Protein AF-A0A945FRZ6-F1 (afdb_monomer_lite)

Radius of gyration: 14.38 Å; chains: 1; bounding box: 33×20×40 Å

Sequence (100 aa):
GGVHATSGIVPEITRSIYDLTTQKKFNEAFVLQKQLLELFDSVFDAADFPEGIRSAIDLRGFHFGKGRQPLSEKQTATLAIATEKTRMLIEQMLSIREAH

Foldseek 3Di:
DDDDLCCLQCVVLVVVLVVCVVVVVNVVSVVSVVLSVVLVVLCPVQAPPPLSSQLSNVLVVDHPDDDPDDDDPVSVVSNVVSSVVNNVSSVVSVVVVVVD

pLDDT: mean 94.09, std 7.74, range [45.53, 98.38]

Structure (mmCIF, N/CA/C/O backbone):
data_AF-A0A945FRZ6-F1
#
_entry.id   AF-A0A945FRZ6-F1
#
loop_
_atom_site.group_PDB
_atom_site.id
_atom_site.type_symbol
_atom_site.label_atom_id
_atom_site.label_alt_id
_atom_site.label_comp_id
_atom_site.label_asym_id
_atom_site.label_entity_id
_atom_site.label_seq_id
_atom_site.pdbx_PDB_ins_code
_atom_site.Cartn_x
_atom_site.Cartn_y
_atom_site.Cartn_z
_atom_site.occupancy
_atom_site.B_iso_or_equiv
_atom_site.auth_seq_id
_atom_site.auth_comp_id
_atom_site.auth_asym_id
_atom_site.auth_atom_id
_atom_site.pdbx_PDB_model_num
ATOM 1 N N . GLY A 1 1 ? -16.472 8.184 4.114 1.00 79.81 1 GLY A N 1
ATOM 2 C CA . GLY A 1 1 ? -15.847 7.078 3.360 1.00 79.81 1 GLY A CA 1
ATOM 3 C C . GLY A 1 1 ? -14.960 7.651 2.274 1.00 79.81 1 GLY A C 1
ATOM 4 O O . GLY A 1 1 ? -14.911 8.869 2.157 1.00 79.81 1 GLY A O 1
ATOM 5 N N . GLY A 1 2 ? -14.282 6.806 1.500 1.00 88.06 2 GLY A N 1
ATOM 6 C CA . GLY A 1 2 ? -13.397 7.228 0.412 1.00 88.06 2 GLY A CA 1
ATOM 7 C C . GLY A 1 2 ? -13.106 6.085 -0.561 1.00 88.06 2 GLY A C 1
ATOM 8 O O . GLY A 1 2 ? -13.417 4.929 -0.273 1.00 88.06 2 GLY A O 1
ATOM 9 N N . VAL A 1 3 ? -12.542 6.421 -1.722 1.00 92.12 3 VAL A N 1
ATOM 10 C CA . VAL A 1 3 ? -12.061 5.452 -2.717 1.00 92.12 3 VAL A CA 1
ATOM 11 C C . VAL A 1 3 ? -10.546 5.369 -2.574 1.00 92.12 3 VAL A C 1
ATOM 13 O O . VAL A 1 3 ? -9.854 6.360 -2.797 1.00 92.12 3 VAL A O 1
ATOM 16 N N . HIS A 1 4 ? -10.034 4.207 -2.172 1.00 93.12 4 HIS A N 1
ATOM 17 C CA . HIS A 1 4 ? -8.629 4.034 -1.805 1.00 93.12 4 HIS A CA 1
ATOM 18 C C . HIS A 1 4 ? -7.975 2.948 -2.661 1.00 93.12 4 HIS A C 1
ATOM 20 O O . HIS A 1 4 ? -8.374 1.787 -2.601 1.00 93.12 4 HIS A O 1
ATOM 26 N N . ALA A 1 5 ? -6.928 3.299 -3.414 1.00 94.62 5 ALA A N 1
ATOM 27 C CA . ALA A 1 5 ? -6.139 2.318 -4.167 1.00 94.62 5 ALA A CA 1
ATOM 28 C C . ALA A 1 5 ? -5.455 1.298 -3.236 1.00 94.62 5 ALA A C 1
ATOM 30 O O . ALA A 1 5 ? -5.335 0.122 -3.571 1.00 94.62 5 ALA A O 1
ATOM 31 N N . THR A 1 6 ? -5.085 1.724 -2.025 1.00 96.00 6 THR A N 1
ATOM 32 C CA . THR A 1 6 ? -4.474 0.868 -0.999 1.00 96.00 6 THR A CA 1
ATOM 33 C C . THR A 1 6 ? -5.415 -0.206 -0.458 1.00 96.00 6 THR A C 1
ATOM 35 O O . THR A 1 6 ? -4.930 -1.221 0.036 1.00 96.00 6 THR A O 1
ATOM 38 N N . SER A 1 7 ? -6.738 -0.073 -0.624 1.00 95.75 7 SER A N 1
ATOM 39 C CA . SER A 1 7 ? -7.678 -1.167 -0.334 1.00 95.75 7 SER A CA 1
ATOM 40 C C . SER A 1 7 ? -7.497 -2.364 -1.272 1.00 95.75 7 SER A C 1
ATOM 42 O O . SER A 1 7 ? -7.890 -3.465 -0.908 1.00 95.75 7 SER A O 1
ATOM 44 N N . GLY A 1 8 ? -6.881 -2.182 -2.446 1.00 94.81 8 GLY A N 1
ATOM 45 C CA . GLY A 1 8 ? -6.470 -3.290 -3.313 1.00 94.81 8 GLY A CA 1
ATOM 46 C C . GLY A 1 8 ? -5.223 -4.031 -2.816 1.00 94.81 8 GLY A C 1
ATOM 47 O O . GLY A 1 8 ? -4.981 -5.152 -3.247 1.00 94.81 8 GLY A O 1
ATOM 48 N N . ILE A 1 9 ? -4.451 -3.427 -1.904 1.00 97.12 9 ILE A N 1
ATOM 49 C CA . ILE A 1 9 ? -3.193 -3.977 -1.378 1.00 97.12 9 ILE A CA 1
ATOM 50 C C . ILE A 1 9 ? -3.398 -4.558 0.022 1.00 97.12 9 ILE A C 1
ATOM 52 O O . ILE A 1 9 ? -2.958 -5.667 0.289 1.00 97.12 9 ILE A O 1
ATOM 56 N N . VAL A 1 10 ? -4.045 -3.815 0.925 1.00 97.00 10 VAL A N 1
ATOM 57 C CA . VAL A 1 10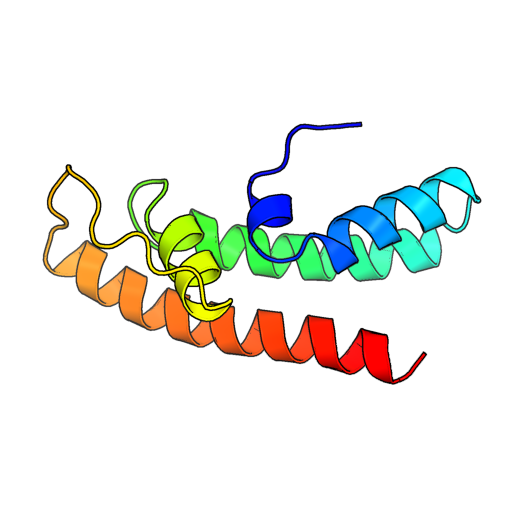 ? -4.277 -4.177 2.339 1.00 97.00 10 VAL A CA 1
ATOM 58 C C . VAL A 1 10 ? -5.739 -3.921 2.743 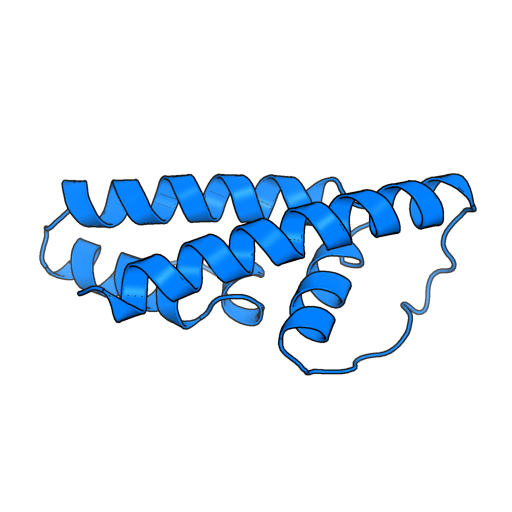1.00 97.00 10 VAL A C 1
ATOM 60 O O . VAL A 1 10 ? -6.019 -3.078 3.609 1.00 97.00 10 VAL A O 1
ATOM 63 N N . PRO A 1 11 ? -6.715 -4.618 2.123 1.00 96.06 11 PRO A N 1
ATOM 64 C CA . PRO A 1 11 ? -8.133 -4.437 2.440 1.00 96.06 11 PRO A CA 1
ATOM 65 C C . PRO A 1 11 ? -8.422 -4.629 3.934 1.00 96.06 11 PRO A C 1
ATOM 67 O O . PRO A 1 11 ? -9.241 -3.906 4.500 1.00 96.06 11 PRO A O 1
ATOM 70 N N . GLU A 1 12 ? -7.692 -5.526 4.596 1.00 95.81 12 GLU A N 1
ATOM 71 C CA . GLU A 1 12 ? -7.825 -5.841 6.018 1.00 95.81 12 GLU A CA 1
ATOM 72 C C . GLU A 1 12 ? -7.540 -4.636 6.923 1.00 95.81 12 GLU A C 1
ATOM 74 O O . GLU A 1 12 ? -8.225 -4.421 7.926 1.00 95.81 12 GLU A O 1
ATOM 79 N N . ILE A 1 13 ? -6.557 -3.815 6.545 1.00 96.12 13 ILE A N 1
ATOM 80 C CA . ILE A 1 13 ? -6.171 -2.617 7.294 1.00 96.12 13 ILE A CA 1
ATOM 81 C C . ILE A 1 13 ? -7.176 -1.500 7.037 1.00 96.12 13 ILE A C 1
ATOM 83 O O . ILE A 1 13 ? -7.676 -0.889 7.981 1.00 96.12 13 ILE A O 1
ATOM 87 N N . THR A 1 14 ? -7.539 -1.269 5.771 1.00 96.12 14 THR A N 1
ATOM 88 C CA . THR A 1 14 ? -8.529 -0.233 5.431 1.00 96.12 14 THR A CA 1
ATOM 89 C C . THR A 1 14 ? -9.898 -0.519 6.057 1.00 96.12 14 THR A C 1
ATOM 91 O O . THR A 1 14 ? -10.561 0.405 6.533 1.00 96.12 14 THR A O 1
ATOM 94 N N . ARG A 1 15 ? -10.289 -1.799 6.160 1.00 96.31 15 ARG A N 1
ATOM 95 C CA . ARG A 1 15 ? -11.496 -2.218 6.879 1.00 96.31 15 ARG A CA 1
ATOM 96 C C . ARG A 1 15 ? -11.380 -1.978 8.383 1.00 96.31 15 ARG A C 1
ATOM 98 O O . ARG A 1 15 ? -12.293 -1.392 8.959 1.00 96.31 15 ARG A O 1
ATOM 105 N N . SER A 1 16 ? -10.261 -2.357 8.999 1.00 96.00 16 SER A N 1
ATOM 106 C CA . SER A 1 16 ? -10.024 -2.136 10.434 1.00 96.00 16 SER A CA 1
ATOM 107 C C . SER A 1 16 ? -10.082 -0.652 10.807 1.00 96.00 16 SER A C 1
ATOM 109 O O . SER A 1 16 ? -10.718 -0.291 11.794 1.00 96.00 16 SER A O 1
ATOM 111 N N . ILE A 1 17 ? -9.500 0.231 9.986 1.00 96.38 17 ILE A N 1
ATOM 112 C CA . ILE A 1 17 ? -9.595 1.688 10.177 1.00 96.38 17 ILE A CA 1
ATOM 113 C C . ILE A 1 17 ? -11.059 2.137 10.165 1.00 96.38 17 ILE A C 1
ATOM 115 O O . ILE A 1 17 ? -11.475 2.891 11.048 1.00 96.38 17 ILE A O 1
ATOM 119 N N . TYR A 1 18 ? -11.855 1.664 9.201 1.00 97.06 18 TYR A N 1
ATOM 120 C CA . TYR A 1 18 ? -13.279 1.991 9.126 1.00 97.06 18 TYR A CA 1
ATOM 121 C C . TYR A 1 18 ? -14.043 1.517 10.374 1.00 97.06 18 TYR A C 1
ATOM 123 O O . TYR A 1 18 ? -14.790 2.294 10.974 1.00 97.06 18 TYR A O 1
ATOM 131 N N . ASP A 1 19 ? -13.823 0.279 10.812 1.00 97.38 19 ASP A N 1
ATOM 132 C CA . ASP A 1 19 ? -14.505 -0.301 11.973 1.00 97.38 19 ASP A CA 1
ATOM 133 C C . ASP A 1 19 ? -14.148 0.418 13.279 1.00 97.38 19 ASP A C 1
ATOM 135 O O . ASP A 1 19 ? -15.036 0.799 14.041 1.00 97.38 19 ASP A O 1
ATOM 139 N N . LEU A 1 20 ? -12.866 0.694 13.516 1.00 97.50 20 LEU A N 1
ATOM 140 C CA . LEU A 1 20 ? -12.418 1.451 14.688 1.00 97.50 20 LEU A CA 1
ATOM 141 C C . LEU A 1 20 ? -12.976 2.878 14.680 1.00 97.50 20 LEU A C 1
ATOM 143 O O . LEU A 1 20 ? -13.447 3.376 15.705 1.00 97.50 20 LEU A O 1
ATOM 147 N N . THR A 1 21 ? -12.993 3.524 13.514 1.00 97.56 21 THR A N 1
ATOM 148 C CA . THR A 1 21 ? -13.548 4.875 13.360 1.00 97.56 21 THR A CA 1
ATOM 149 C C . THR A 1 21 ? -15.048 4.905 13.658 1.00 97.56 21 THR A C 1
ATOM 151 O O . THR A 1 21 ? -15.508 5.779 14.393 1.00 97.56 21 THR A O 1
ATOM 154 N N . THR A 1 22 ? -15.824 3.942 13.148 1.00 97.69 22 THR A N 1
ATOM 155 C CA . THR A 1 22 ? -17.276 3.861 13.408 1.00 97.69 22 THR A CA 1
ATOM 156 C C . THR A 1 22 ? -17.595 3.536 14.870 1.00 97.69 22 THR A C 1
ATOM 158 O O . THR A 1 22 ? -18.593 4.022 15.401 1.00 97.69 22 THR A O 1
ATOM 161 N N . GLN A 1 23 ? -16.705 2.817 15.557 1.00 98.38 23 GLN A N 1
ATOM 162 C CA . GLN A 1 23 ? -16.764 2.563 17.002 1.00 98.38 23 GLN A CA 1
ATOM 163 C C . GLN A 1 23 ? -16.236 3.725 17.863 1.00 98.38 23 GLN A C 1
ATOM 165 O O . GLN A 1 23 ? -16.190 3.604 19.086 1.00 98.38 23 GLN A O 1
ATOM 170 N N . LYS A 1 24 ? -15.837 4.854 17.258 1.00 98.25 24 LYS A N 1
ATOM 171 C CA . LYS A 1 24 ? -15.221 6.016 17.931 1.00 98.25 24 LYS A CA 1
ATOM 172 C C . LYS A 1 24 ? -13.882 5.715 18.628 1.00 98.25 24 LYS A C 1
ATOM 174 O O . LYS A 1 24 ? -13.426 6.496 19.462 1.00 98.25 24 LYS A O 1
ATOM 179 N N . LYS A 1 25 ? -13.207 4.625 18.256 1.00 98.38 25 LYS A N 1
ATOM 180 C CA . LYS A 1 25 ? -11.864 4.247 18.727 1.00 98.38 25 LYS A CA 1
ATOM 181 C C . LYS A 1 25 ? -10.779 4.950 17.908 1.00 98.38 25 LYS A C 1
ATOM 183 O O . LYS A 1 25 ? -9.971 4.327 17.221 1.00 98.38 25 LYS A O 1
ATOM 188 N N . PHE A 1 26 ? -10.780 6.280 17.941 1.00 97.88 26 PHE A N 1
ATOM 189 C CA . PHE A 1 26 ? -9.962 7.088 17.029 1.00 97.88 26 PHE A CA 1
ATOM 190 C C . PHE A 1 26 ? -8.455 6.920 17.232 1.00 97.88 26 PHE A C 1
ATOM 192 O O . PHE A 1 26 ? -7.714 6.948 16.255 1.00 97.88 26 PHE A O 1
ATOM 199 N N . ASN A 1 27 ? -7.998 6.701 18.467 1.00 97.88 27 ASN A N 1
ATOM 200 C CA . ASN A 1 27 ? -6.574 6.501 18.747 1.00 97.88 27 ASN A CA 1
ATOM 201 C C . ASN A 1 27 ? -6.040 5.234 18.063 1.00 97.88 27 ASN A C 1
ATOM 203 O O . ASN A 1 27 ? -5.005 5.284 17.406 1.00 97.88 27 ASN A O 1
ATOM 207 N N . GLU A 1 28 ? -6.778 4.125 18.161 1.00 96.19 28 GLU A N 1
ATOM 208 C CA . GLU A 1 28 ? -6.442 2.859 17.499 1.00 96.19 28 GLU A CA 1
ATOM 209 C C . GLU A 1 28 ? -6.503 3.013 15.970 1.00 96.19 28 GLU A C 1
ATOM 211 O O . GLU A 1 28 ? -5.567 2.634 15.265 1.00 96.19 28 GLU A O 1
ATOM 216 N N . ALA A 1 29 ? -7.558 3.657 15.452 1.00 97.12 29 ALA A N 1
ATOM 217 C CA . ALA A 1 29 ? -7.695 3.927 14.020 1.00 97.12 29 ALA A CA 1
ATOM 218 C C . ALA A 1 29 ? -6.528 4.769 13.472 1.00 97.12 29 ALA A C 1
ATOM 220 O O . ALA A 1 29 ? -6.029 4.512 12.377 1.00 97.12 29 ALA A O 1
ATOM 221 N N . PHE A 1 30 ? -6.064 5.759 14.239 1.00 96.75 30 PHE A N 1
ATOM 222 C CA . PHE A 1 30 ? -4.988 6.656 13.831 1.00 96.75 30 PHE A CA 1
ATOM 223 C C . PHE A 1 30 ? -3.623 5.960 13.756 1.00 96.75 30 PHE A C 1
ATOM 225 O O . PHE A 1 30 ? -2.805 6.314 12.907 1.00 96.75 30 PHE A O 1
ATOM 232 N N . VAL A 1 31 ? -3.366 4.953 14.599 1.00 96.38 31 VAL A N 1
ATOM 233 C CA . VAL A 1 31 ? -2.146 4.133 14.491 1.00 96.38 31 VAL A CA 1
ATOM 234 C C . VAL A 1 31 ? -2.110 3.421 13.139 1.00 96.38 31 VAL A C 1
ATOM 236 O O . VAL A 1 31 ? -1.134 3.572 12.405 1.00 96.38 31 VAL A O 1
ATOM 239 N N . LEU A 1 32 ? -3.198 2.739 12.770 1.00 96.19 32 LEU A N 1
ATOM 240 C CA . LEU A 1 32 ? -3.301 2.046 11.482 1.00 96.19 32 LEU A CA 1
ATOM 241 C C . LEU A 1 32 ? -3.249 3.019 10.297 1.00 96.19 32 LEU A C 1
ATOM 243 O O . LEU A 1 32 ? -2.620 2.729 9.283 1.00 96.19 32 LEU A O 1
ATOM 247 N N . GLN A 1 33 ? -3.870 4.194 10.426 1.00 96.81 33 GLN A N 1
ATOM 248 C CA . GLN A 1 33 ? -3.848 5.214 9.379 1.00 96.81 33 GLN A CA 1
ATOM 249 C C . GLN A 1 33 ? -2.431 5.737 9.098 1.00 96.81 33 GLN A C 1
ATOM 251 O O . GLN A 1 33 ? -2.107 5.991 7.940 1.00 96.81 33 GLN A O 1
ATOM 256 N N . LYS A 1 34 ? -1.578 5.881 10.122 1.00 96.94 34 LYS A N 1
ATOM 257 C CA . LYS A 1 34 ? -0.172 6.279 9.932 1.00 96.94 34 LYS A CA 1
ATOM 258 C C . LYS A 1 34 ? 0.627 5.216 9.180 1.00 96.94 34 LYS A C 1
ATOM 260 O O . LYS A 1 34 ? 1.335 5.551 8.242 1.00 96.94 34 LYS A O 1
ATOM 265 N N . GLN A 1 35 ? 0.444 3.943 9.523 1.00 95.88 35 GLN A N 1
ATOM 266 C CA . GLN A 1 35 ? 1.078 2.839 8.791 1.00 95.88 35 GLN A CA 1
ATOM 267 C C . GLN A 1 35 ? 0.594 2.775 7.336 1.00 95.88 35 GLN A C 1
ATOM 269 O O . GLN A 1 35 ? 1.380 2.572 6.415 1.00 95.88 35 GLN A O 1
ATOM 274 N N . LEU A 1 36 ? -0.705 3.000 7.112 1.00 97.06 36 LEU A N 1
ATOM 275 C CA . LEU A 1 36 ? -1.276 3.055 5.768 1.00 97.06 36 LEU A CA 1
ATOM 276 C C . LEU A 1 36 ? -0.705 4.219 4.944 1.00 97.06 36 LEU A C 1
ATOM 278 O O . LEU A 1 36 ? -0.555 4.074 3.733 1.00 97.06 36 LEU A O 1
ATOM 282 N N . LEU A 1 37 ? -0.389 5.352 5.582 1.00 97.19 37 LEU A N 1
ATOM 283 C CA . LEU A 1 37 ? 0.248 6.495 4.926 1.00 97.19 37 LEU A CA 1
ATOM 284 C C . LEU A 1 37 ? 1.673 6.155 4.472 1.00 97.19 37 LEU A C 1
ATOM 286 O O . LEU A 1 37 ? 2.015 6.413 3.327 1.00 97.19 37 LEU A O 1
ATOM 290 N N . GLU A 1 38 ? 2.463 5.485 5.314 1.00 96.62 38 GLU A N 1
ATOM 291 C CA . GLU A 1 38 ? 3.815 5.042 4.941 1.00 96.62 38 GLU A CA 1
ATOM 292 C C . GLU A 1 38 ? 3.804 4.063 3.756 1.00 96.62 38 GLU A C 1
ATOM 294 O O . GLU A 1 38 ? 4.642 4.159 2.853 1.00 96.62 38 GLU A O 1
ATOM 299 N N . LEU A 1 39 ? 2.834 3.140 3.733 1.00 97.56 39 LEU A N 1
ATOM 300 C CA . LEU A 1 39 ? 2.605 2.261 2.587 1.00 97.56 39 LEU A CA 1
ATOM 301 C C . LEU A 1 39 ? 2.226 3.067 1.341 1.00 97.56 39 LEU A C 1
ATOM 303 O O . LEU A 1 39 ? 2.771 2.806 0.272 1.00 97.56 39 LEU A O 1
ATOM 307 N N . PHE A 1 40 ? 1.307 4.030 1.475 1.00 97.31 40 PHE A N 1
ATOM 308 C CA . PHE A 1 40 ? 0.849 4.874 0.372 1.00 97.31 40 PHE A CA 1
ATOM 309 C C . PHE A 1 40 ? 2.001 5.661 -0.260 1.00 97.31 40 PHE A C 1
ATOM 311 O O . PHE A 1 40 ? 2.173 5.586 -1.473 1.00 97.31 40 PHE A O 1
ATOM 318 N N . ASP A 1 41 ? 2.824 6.335 0.541 1.00 96.44 41 ASP A N 1
ATOM 319 C CA . ASP A 1 41 ? 3.968 7.103 0.041 1.00 96.44 41 ASP A CA 1
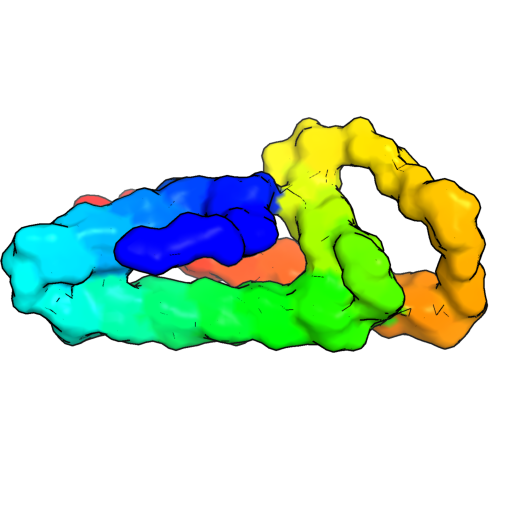ATOM 320 C C . ASP A 1 41 ? 4.957 6.188 -0.703 1.00 96.44 41 ASP A C 1
ATOM 322 O O . ASP A 1 41 ? 5.434 6.512 -1.789 1.00 96.44 41 ASP A O 1
ATOM 326 N N . SER A 1 42 ? 5.200 4.980 -0.175 1.00 96.56 42 SER A N 1
ATOM 327 C CA . SER A 1 42 ? 6.081 3.986 -0.804 1.00 96.56 42 SER A CA 1
ATOM 328 C C . SER A 1 42 ? 5.614 3.564 -2.202 1.00 96.56 42 SER A C 1
ATOM 330 O O . SER A 1 42 ? 6.437 3.408 -3.102 1.00 96.56 42 SER A O 1
ATOM 332 N N . VAL A 1 43 ? 4.307 3.366 -2.397 1.00 97.06 43 VAL A N 1
ATOM 333 C CA . VAL A 1 43 ? 3.749 2.907 -3.682 1.00 97.06 43 VAL A CA 1
ATOM 334 C C . VAL A 1 43 ? 3.429 4.050 -4.642 1.00 97.06 43 VAL A C 1
ATOM 336 O O . VAL A 1 43 ? 3.399 3.828 -5.852 1.00 97.06 43 VAL A O 1
ATOM 339 N N . PHE A 1 44 ? 3.178 5.256 -4.133 1.00 95.44 44 PHE A N 1
ATOM 340 C CA . PHE A 1 44 ? 2.852 6.421 -4.952 1.00 95.44 44 PHE A CA 1
ATOM 341 C C . PHE A 1 44 ? 4.102 7.035 -5.597 1.00 95.44 44 PHE A C 1
ATOM 343 O O . PHE A 1 44 ? 4.052 7.404 -6.767 1.00 95.44 44 PHE A O 1
ATOM 350 N N . ASP A 1 45 ? 5.235 7.042 -4.887 1.00 91.31 45 ASP A N 1
ATOM 351 C CA . ASP A 1 45 ? 6.501 7.618 -5.369 1.00 91.31 45 ASP A CA 1
ATOM 352 C C . ASP A 1 45 ? 7.377 6.627 -6.170 1.00 91.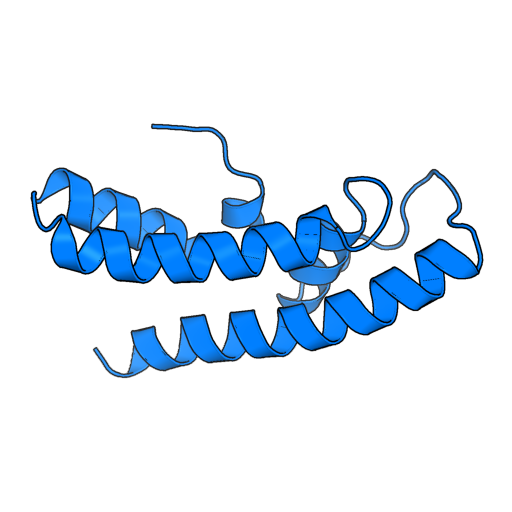31 45 ASP A C 1
ATOM 354 O O . ASP A 1 45 ? 8.466 6.970 -6.633 1.00 91.31 45 ASP A O 1
ATOM 358 N N . ALA A 1 46 ? 6.931 5.377 -6.332 1.00 91.81 46 ALA A N 1
ATOM 359 C CA . ALA A 1 46 ? 7.737 4.281 -6.879 1.00 91.81 46 ALA A CA 1
ATOM 360 C C . ALA A 1 46 ? 8.098 4.435 -8.370 1.00 91.81 46 ALA A C 1
ATOM 362 O O .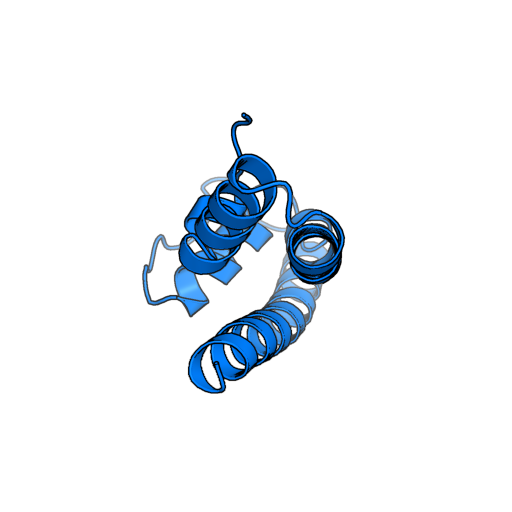 ALA A 1 46 ? 9.199 4.087 -8.794 1.00 91.81 46 ALA A O 1
ATOM 363 N N . ALA A 1 47 ? 7.139 4.887 -9.174 1.00 93.62 47 ALA A N 1
ATOM 364 C CA . ALA A 1 47 ? 7.215 5.117 -10.616 1.00 93.62 47 ALA A CA 1
ATOM 365 C C . ALA A 1 47 ? 5.907 5.805 -11.047 1.00 93.62 47 ALA A C 1
ATOM 367 O O . ALA A 1 47 ? 5.098 6.179 -10.197 1.00 93.62 47 ALA A O 1
ATOM 368 N N . ASP A 1 48 ? 5.664 5.950 -12.350 1.00 92.50 48 ASP A N 1
ATOM 369 C CA . ASP A 1 48 ? 4.396 6.508 -12.819 1.00 92.50 48 ASP A CA 1
ATOM 370 C C . ASP A 1 48 ? 3.218 5.681 -12.294 1.00 92.50 48 ASP A C 1
ATOM 372 O O . ASP A 1 48 ? 3.201 4.448 -12.349 1.00 92.50 48 ASP A O 1
ATOM 376 N N . PHE A 1 49 ? 2.203 6.364 -11.773 1.00 91.88 49 PHE A N 1
ATOM 377 C CA . PHE A 1 49 ? 0.989 5.696 -11.336 1.00 91.88 49 PHE A CA 1
ATOM 378 C C . PHE A 1 49 ? 0.358 4.931 -12.522 1.00 91.88 49 PHE A C 1
ATOM 380 O O . PHE A 1 49 ? 0.197 5.519 -13.595 1.00 91.88 49 PHE A O 1
ATOM 387 N N . PRO A 1 50 ? -0.051 3.651 -12.364 1.00 94.75 50 PRO A N 1
ATOM 388 C CA . PRO A 1 50 ? -0.224 2.899 -11.114 1.00 94.75 50 PRO A CA 1
ATOM 389 C C . PRO A 1 50 ? 0.840 1.810 -10.855 1.00 94.75 50 PRO A C 1
ATOM 391 O O . PRO A 1 50 ? 0.521 0.793 -10.241 1.00 94.75 50 PRO A O 1
ATOM 394 N N . GLU A 1 51 ? 2.075 1.951 -11.338 1.00 96.88 51 GLU A N 1
ATOM 395 C CA . GLU A 1 51 ? 3.081 0.875 -11.280 1.00 96.88 51 GLU A CA 1
ATOM 396 C C . GLU A 1 51 ? 3.389 0.393 -9.856 1.00 96.88 51 GLU A C 1
ATOM 398 O O . GLU A 1 51 ? 3.379 -0.813 -9.616 1.00 96.88 51 GLU A O 1
ATOM 403 N N . GLY A 1 52 ? 3.590 1.306 -8.899 1.00 97.06 52 GLY A N 1
ATOM 404 C CA . GLY A 1 52 ? 3.860 0.928 -7.506 1.00 97.06 52 GLY A CA 1
ATOM 405 C C . GLY A 1 52 ? 2.669 0.260 -6.815 1.00 97.06 52 GLY A C 1
ATOM 406 O O . GLY A 1 52 ? 2.843 -0.669 -6.032 1.00 97.06 52 GLY A O 1
ATOM 407 N N . ILE A 1 53 ? 1.437 0.660 -7.156 1.00 97.00 53 ILE A N 1
ATOM 408 C CA . ILE A 1 53 ? 0.229 -0.036 -6.684 1.00 97.00 53 ILE A CA 1
ATOM 409 C C . ILE A 1 53 ? 0.183 -1.450 -7.259 1.00 97.00 53 ILE A C 1
ATOM 411 O O . ILE A 1 53 ? -0.132 -2.399 -6.546 1.00 97.00 53 ILE A O 1
ATOM 415 N N . ARG A 1 54 ? 0.506 -1.609 -8.545 1.00 96.75 54 ARG A N 1
ATOM 416 C CA . ARG A 1 54 ? 0.488 -2.917 -9.196 1.00 96.75 54 ARG A CA 1
ATOM 417 C C . ARG A 1 54 ? 1.541 -3.852 -8.620 1.00 96.75 54 ARG A C 1
ATOM 419 O O . ARG A 1 54 ? 1.198 -4.988 -8.323 1.00 96.75 54 ARG A O 1
ATOM 426 N N . SER A 1 55 ? 2.770 -3.378 -8.405 1.00 97.06 55 SER A N 1
ATOM 427 C CA . SER A 1 55 ? 3.814 -4.209 -7.800 1.00 97.06 55 SER A CA 1
ATOM 428 C C . SER A 1 55 ? 3.441 -4.630 -6.377 1.00 97.06 55 SER A C 1
ATOM 430 O O . SER A 1 55 ? 3.648 -5.779 -6.001 1.00 97.06 55 SER A O 1
ATOM 432 N N . ALA A 1 56 ? 2.794 -3.751 -5.608 1.00 97.62 56 ALA A N 1
ATOM 433 C CA . ALA A 1 56 ? 2.269 -4.089 -4.290 1.00 97.62 56 ALA A CA 1
ATOM 434 C C . ALA A 1 56 ? 1.161 -5.158 -4.336 1.00 97.62 56 ALA A C 1
ATOM 436 O O . ALA A 1 56 ? 1.093 -6.015 -3.458 1.00 97.62 56 ALA A O 1
ATOM 437 N N . ILE A 1 57 ? 0.299 -5.132 -5.355 1.00 97.06 57 ILE A N 1
ATOM 438 C CA . ILE A 1 57 ? -0.739 -6.152 -5.561 1.00 97.06 57 ILE A CA 1
ATOM 439 C C . ILE A 1 57 ? -0.128 -7.484 -6.036 1.00 97.06 57 ILE A C 1
ATOM 441 O O . ILE A 1 57 ? -0.540 -8.546 -5.563 1.00 97.06 57 ILE A O 1
ATOM 445 N N . ASP A 1 58 ? 0.910 -7.442 -6.876 1.00 96.94 58 ASP A N 1
ATOM 446 C CA . ASP A 1 58 ? 1.674 -8.633 -7.267 1.00 96.94 58 ASP A CA 1
ATOM 447 C C . ASP A 1 58 ? 2.301 -9.313 -6.030 1.00 96.94 58 ASP A C 1
ATOM 449 O O . ASP A 1 58 ? 2.246 -10.539 -5.916 1.00 96.94 58 ASP A O 1
ATOM 453 N N . LEU A 1 59 ? 2.813 -8.538 -5.056 1.00 96.81 59 LEU A N 1
ATOM 454 C CA . LEU A 1 59 ? 3.313 -9.054 -3.766 1.00 96.81 59 LEU A CA 1
ATOM 455 C C . LEU A 1 59 ? 2.224 -9.739 -2.924 1.00 96.81 59 LEU A C 1
ATOM 457 O O . LEU A 1 59 ? 2.530 -10.593 -2.095 1.00 96.81 59 LEU A O 1
ATOM 461 N N . ARG A 1 60 ? 0.949 -9.393 -3.139 1.00 96.19 60 ARG A N 1
ATOM 462 C CA . ARG A 1 60 ? -0.207 -10.057 -2.515 1.00 96.19 60 ARG A CA 1
ATOM 463 C C . ARG A 1 60 ? -0.658 -11.313 -3.278 1.00 96.19 60 ARG A C 1
ATOM 465 O O . ARG A 1 60 ? -1.647 -11.922 -2.877 1.00 96.19 60 ARG A O 1
ATOM 472 N N . GLY A 1 61 ? 0.048 -11.708 -4.344 1.00 96.25 61 GLY A N 1
ATOM 473 C CA . GLY A 1 61 ? -0.211 -12.922 -5.128 1.00 96.25 61 GLY A CA 1
ATOM 474 C C . GLY A 1 61 ? -1.113 -12.727 -6.351 1.00 96.25 61 GLY A C 1
ATOM 475 O O . GLY A 1 61 ? -1.527 -13.707 -6.968 1.00 96.25 61 GLY A O 1
ATOM 476 N N . PHE A 1 62 ? -1.432 -11.485 -6.721 1.00 95.69 62 PHE A N 1
ATOM 477 C CA . PHE A 1 62 ? -2.265 -11.178 -7.885 1.00 95.69 62 PHE A CA 1
ATOM 478 C C . PHE A 1 62 ? -1.405 -10.649 -9.028 1.00 95.69 62 PHE A C 1
ATOM 480 O O . PHE A 1 62 ? -1.069 -9.475 -9.046 1.00 95.69 62 PHE A O 1
ATOM 487 N N . HIS A 1 63 ? -1.079 -11.507 -9.991 1.00 94.69 63 HIS A N 1
ATOM 488 C CA . HIS A 1 63 ? -0.145 -11.177 -11.068 1.00 94.69 63 HIS A CA 1
ATOM 489 C C . HIS A 1 63 ? -0.829 -10.469 -12.247 1.00 94.69 63 HIS A C 1
ATOM 491 O O . HIS A 1 63 ? -1.395 -11.121 -13.126 1.00 94.69 63 HIS A O 1
ATOM 497 N N . PHE A 1 64 ? -0.756 -9.136 -12.304 1.00 89.94 64 PHE A N 1
ATOM 498 C CA . PHE A 1 64 ? -1.375 -8.348 -13.387 1.00 89.94 64 PHE A CA 1
ATOM 499 C C . PHE A 1 64 ? -0.464 -8.097 -14.594 1.00 89.94 64 PHE A C 1
ATOM 501 O O . PHE A 1 64 ? -0.918 -7.589 -15.623 1.00 89.94 64 PHE A O 1
ATOM 508 N N . GLY A 1 65 ? 0.813 -8.469 -14.492 1.00 90.19 65 GLY A N 1
ATOM 509 C CA . GLY A 1 65 ? 1.801 -8.227 -15.536 1.00 90.19 65 GLY A CA 1
ATOM 510 C C . GLY A 1 65 ? 2.197 -6.751 -15.635 1.00 90.19 65 GLY A C 1
ATOM 511 O O . GLY A 1 65 ? 2.023 -5.966 -14.706 1.00 90.19 65 GLY A O 1
ATOM 512 N N . LYS A 1 66 ? 2.785 -6.362 -16.769 1.00 90.06 66 LYS A N 1
ATOM 513 C CA . LYS A 1 66 ? 3.332 -5.010 -16.957 1.00 90.06 66 LYS A CA 1
ATOM 514 C C . LYS A 1 66 ? 2.266 -4.017 -17.422 1.00 90.06 66 LYS A C 1
ATOM 516 O O . LYS A 1 66 ? 1.334 -4.378 -18.142 1.00 90.06 66 LYS A O 1
ATOM 521 N N . GLY A 1 67 ? 2.447 -2.749 -17.053 1.00 90.38 67 GLY A N 1
ATOM 522 C CA . GLY A 1 67 ? 1.670 -1.643 -17.600 1.00 90.38 67 GLY A CA 1
ATOM 523 C C . GLY A 1 67 ? 1.828 -1.530 -19.119 1.00 90.38 67 GLY A C 1
ATOM 524 O O . GLY A 1 67 ? 2.823 -1.961 -19.700 1.00 90.38 67 GLY A O 1
ATOM 525 N N . ARG A 1 68 ? 0.824 -0.941 -19.781 1.00 93.69 68 ARG A N 1
ATOM 526 C CA . ARG A 1 68 ? 0.873 -0.694 -21.235 1.00 93.69 68 ARG A CA 1
ATOM 527 C C . ARG A 1 68 ? 1.887 0.387 -21.608 1.00 93.69 68 ARG A C 1
ATOM 529 O O . ARG A 1 68 ? 2.400 0.365 -22.720 1.00 93.69 68 ARG A O 1
ATOM 536 N N . GLN A 1 69 ? 2.124 1.337 -20.703 1.00 92.56 69 GLN A N 1
ATOM 537 C CA . GLN A 1 69 ? 3.141 2.368 -20.871 1.00 92.56 69 GLN A CA 1
ATOM 538 C C . GLN A 1 69 ? 4.498 1.796 -20.441 1.00 92.56 69 GLN A C 1
ATOM 540 O O . GLN A 1 69 ? 4.612 1.335 -19.304 1.00 92.56 69 GLN A O 1
ATOM 545 N N . PRO A 1 70 ? 5.510 1.778 -21.325 1.00 93.19 70 PRO A N 1
ATOM 546 C CA . PRO A 1 70 ? 6.846 1.335 -20.958 1.00 93.19 70 PRO A CA 1
ATOM 547 C C . PRO A 1 70 ? 7.459 2.249 -19.899 1.00 93.19 70 PRO A C 1
ATOM 549 O O . PRO A 1 70 ? 7.312 3.468 -19.963 1.00 93.19 70 PRO A O 1
ATOM 552 N N . LEU A 1 71 ? 8.205 1.660 -18.968 1.00 96.12 71 LEU A N 1
ATOM 553 C CA . LEU A 1 71 ? 8.999 2.414 -18.007 1.00 96.12 71 LEU A CA 1
ATOM 554 C C . LEU A 1 71 ? 10.387 2.697 -18.564 1.00 96.12 71 LEU A C 1
ATOM 556 O O . LEU A 1 71 ? 10.996 1.852 -19.220 1.00 96.12 71 LEU A O 1
ATOM 560 N N . SER A 1 72 ? 10.908 3.876 -18.241 1.00 96.94 72 SER A N 1
ATOM 561 C CA . SER A 1 72 ? 12.332 4.160 -18.397 1.00 96.94 72 SER A CA 1
ATOM 562 C C . SER A 1 72 ? 13.176 3.270 -17.476 1.00 96.94 72 SER A C 1
ATOM 564 O O . SER A 1 72 ? 12.692 2.710 -16.485 1.00 96.94 72 SER A O 1
ATOM 566 N N . GLU A 1 73 ? 14.474 3.179 -17.757 1.00 97.19 73 GLU A N 1
ATOM 567 C CA . GLU A 1 73 ? 15.425 2.455 -16.902 1.00 97.19 73 GLU A CA 1
ATOM 568 C C . GLU A 1 73 ? 15.439 3.012 -15.472 1.00 97.19 73 GLU A C 1
ATOM 570 O O . GLU A 1 73 ? 15.399 2.251 -14.505 1.00 97.19 73 GLU A O 1
ATOM 575 N N . LYS A 1 74 ? 15.399 4.346 -15.333 1.00 96.56 74 LYS A N 1
ATOM 576 C CA . LYS A 1 74 ? 15.334 5.018 -14.030 1.00 96.56 74 LYS A CA 1
ATOM 577 C C . LYS A 1 74 ? 14.073 4.625 -13.260 1.00 96.56 74 LYS A C 1
ATOM 579 O O . LYS A 1 74 ? 14.177 4.241 -12.102 1.00 96.56 74 LYS A O 1
ATOM 584 N N . GLN A 1 75 ? 12.902 4.684 -13.899 1.00 96.75 75 GLN A N 1
ATOM 585 C CA . GLN A 1 75 ? 11.635 4.291 -13.267 1.00 96.75 75 GLN A CA 1
ATOM 586 C C . GLN A 1 75 ? 11.632 2.810 -12.881 1.00 96.75 75 GLN A C 1
ATOM 588 O O . GLN A 1 75 ? 11.164 2.464 -11.803 1.00 96.75 75 GLN A O 1
ATOM 593 N N . THR A 1 76 ? 12.200 1.941 -13.718 1.00 96.81 76 THR A N 1
ATOM 594 C CA . THR A 1 76 ? 12.324 0.508 -13.416 1.00 96.81 76 THR A CA 1
ATOM 595 C C . THR A 1 76 ? 13.184 0.274 -12.170 1.00 96.81 76 THR A C 1
ATOM 597 O O . THR A 1 76 ? 12.805 -0.505 -11.295 1.00 96.81 76 THR A O 1
ATOM 600 N N . ALA A 1 77 ? 14.316 0.975 -12.052 1.00 97.00 77 ALA A N 1
ATOM 601 C CA . ALA A 1 77 ? 15.188 0.886 -10.883 1.00 97.00 77 ALA A CA 1
ATOM 602 C C . ALA A 1 77 ? 14.513 1.425 -9.609 1.00 97.00 77 ALA A C 1
ATOM 604 O O . ALA A 1 77 ? 14.569 0.776 -8.563 1.00 97.00 77 ALA A O 1
ATOM 605 N N . THR A 1 78 ? 13.836 2.578 -9.688 1.00 97.25 78 THR A N 1
ATOM 606 C CA . THR A 1 78 ? 13.087 3.145 -8.553 1.00 97.25 78 THR A CA 1
ATOM 607 C C . THR A 1 78 ? 11.954 2.217 -8.110 1.00 97.25 78 THR A C 1
ATOM 609 O O . THR A 1 78 ? 11.824 1.953 -6.914 1.00 97.25 78 THR A O 1
ATOM 612 N N . LEU A 1 79 ? 11.209 1.634 -9.056 1.00 97.50 79 LEU A N 1
ATOM 613 C CA . LEU A 1 79 ? 10.131 0.691 -8.767 1.00 97.50 79 LEU A CA 1
ATOM 614 C C . LEU A 1 79 ? 10.641 -0.557 -8.041 1.00 97.50 79 LEU A C 1
ATOM 616 O O . LEU A 1 79 ? 9.992 -1.017 -7.105 1.00 97.50 79 LEU A O 1
ATOM 620 N N . ALA A 1 80 ? 11.799 -1.097 -8.431 1.00 97.31 80 ALA A N 1
ATOM 621 C CA . ALA A 1 80 ? 12.385 -2.263 -7.770 1.00 97.31 80 ALA A CA 1
ATOM 622 C C . ALA A 1 80 ? 12.716 -1.979 -6.292 1.00 97.31 80 ALA A C 1
ATOM 624 O O . ALA A 1 80 ? 12.350 -2.761 -5.415 1.00 97.31 80 ALA A O 1
ATOM 625 N N . ILE A 1 81 ? 13.333 -0.826 -6.006 1.00 97.75 81 ILE A N 1
ATOM 626 C CA . ILE A 1 81 ? 13.658 -0.395 -4.636 1.00 97.75 81 ILE A CA 1
ATOM 627 C C . ILE A 1 81 ? 12.377 -0.186 -3.817 1.00 97.75 81 ILE A C 1
ATOM 629 O O . ILE A 1 81 ? 12.258 -0.678 -2.693 1.00 97.75 81 ILE A O 1
ATOM 633 N N . ALA A 1 82 ? 11.401 0.522 -4.387 1.00 97.69 82 ALA A N 1
ATOM 634 C CA . ALA A 1 82 ? 10.130 0.788 -3.728 1.00 97.69 82 ALA A CA 1
ATOM 635 C C . ALA A 1 82 ? 9.329 -0.497 -3.471 1.00 97.69 82 ALA A C 1
ATOM 637 O O . ALA A 1 82 ? 8.686 -0.615 -2.430 1.00 97.69 82 ALA A O 1
ATOM 638 N N . THR A 1 83 ? 9.393 -1.480 -4.371 1.00 97.88 83 THR A N 1
ATOM 639 C CA . THR A 1 83 ? 8.712 -2.775 -4.211 1.00 97.88 83 THR A CA 1
ATOM 640 C C . THR A 1 83 ? 9.265 -3.539 -3.011 1.00 97.88 83 THR A C 1
ATOM 642 O O . THR A 1 83 ? 8.489 -4.059 -2.215 1.00 97.88 83 THR A O 1
ATOM 645 N N . GLU A 1 84 ? 10.582 -3.531 -2.804 1.00 98.19 84 GLU A N 1
ATOM 646 C CA . GLU A 1 84 ? 11.187 -4.192 -1.644 1.00 98.19 84 GLU A CA 1
ATOM 647 C C . GLU A 1 84 ? 10.818 -3.502 -0.321 1.00 98.19 84 GLU A C 1
ATOM 649 O O . GLU A 1 84 ? 10.434 -4.163 0.646 1.00 98.19 84 GLU A O 1
ATOM 654 N N . LYS A 1 85 ? 10.826 -2.161 -0.286 1.00 97.81 85 LYS A N 1
ATOM 655 C CA . LYS A 1 85 ? 10.313 -1.395 0.865 1.00 97.81 85 LYS A CA 1
ATOM 656 C C . LYS A 1 85 ? 8.842 -1.720 1.141 1.00 97.81 85 LYS A C 1
ATOM 658 O O . LYS A 1 85 ? 8.454 -1.953 2.284 1.00 97.81 85 LYS A O 1
ATOM 663 N N . THR A 1 86 ? 8.033 -1.757 0.088 1.00 98.00 86 THR A N 1
ATOM 664 C CA . THR A 1 86 ? 6.597 -2.041 0.151 1.00 98.00 86 THR A CA 1
ATOM 665 C C . THR A 1 86 ? 6.325 -3.441 0.700 1.00 98.00 86 THR A C 1
ATOM 667 O O . THR A 1 86 ? 5.442 -3.595 1.539 1.00 98.00 86 THR A O 1
ATOM 670 N N . ARG A 1 87 ? 7.113 -4.448 0.300 1.00 98.12 87 ARG A N 1
ATOM 671 C CA . ARG A 1 87 ? 7.033 -5.816 0.832 1.00 98.12 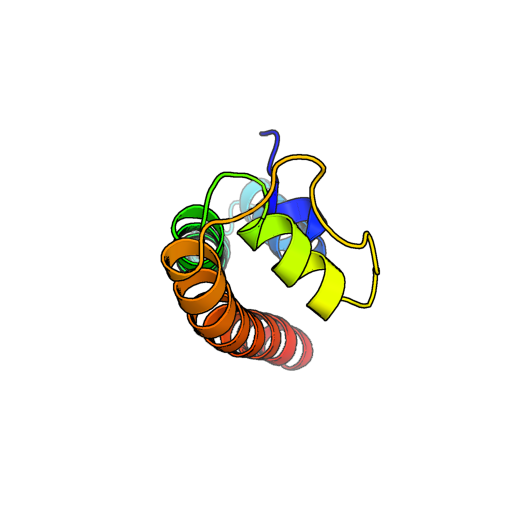87 ARG A CA 1
ATOM 672 C C . ARG A 1 87 ? 7.200 -5.838 2.351 1.00 98.12 87 ARG A C 1
ATOM 674 O O . ARG A 1 87 ? 6.338 -6.371 3.044 1.00 98.12 87 ARG A O 1
ATOM 681 N N . MET A 1 88 ? 8.250 -5.193 2.863 1.00 97.81 88 MET A N 1
ATOM 682 C CA . MET A 1 88 ? 8.503 -5.113 4.307 1.00 97.81 88 MET A CA 1
ATOM 683 C C . MET A 1 88 ? 7.365 -4.407 5.059 1.00 97.81 88 MET A C 1
ATOM 685 O O . MET A 1 88 ? 6.948 -4.873 6.117 1.00 97.81 88 MET A O 1
ATOM 689 N N . LEU A 1 89 ? 6.826 -3.313 4.504 1.00 97.62 89 LEU A N 1
ATOM 690 C CA . LEU A 1 89 ? 5.694 -2.599 5.104 1.00 97.62 89 LEU A CA 1
ATOM 691 C C . LEU A 1 89 ? 4.436 -3.474 5.165 1.00 97.62 89 LEU A C 1
ATOM 693 O O . LEU A 1 89 ? 3.777 -3.520 6.201 1.00 97.62 89 LEU A O 1
ATOM 697 N N . ILE A 1 90 ? 4.118 -4.205 4.092 1.00 97.38 90 ILE A N 1
ATOM 698 C CA . ILE A 1 90 ? 2.974 -5.128 4.068 1.00 97.38 90 ILE A CA 1
ATOM 699 C C . ILE A 1 90 ? 3.143 -6.217 5.139 1.00 97.38 90 ILE A C 1
ATOM 701 O O . ILE A 1 90 ? 2.222 -6.444 5.922 1.00 97.38 90 ILE A O 1
ATOM 705 N N . GLU A 1 91 ? 4.312 -6.856 5.220 1.00 96.25 91 GLU A N 1
ATOM 706 C CA . GLU A 1 91 ? 4.608 -7.894 6.222 1.00 96.25 91 GLU A CA 1
ATOM 707 C C . GLU A 1 91 ? 4.480 -7.361 7.659 1.00 96.25 91 GLU A C 1
ATOM 709 O O . GLU A 1 91 ? 3.859 -7.992 8.521 1.00 96.25 91 GLU A O 1
ATOM 714 N N . GLN A 1 92 ? 4.999 -6.159 7.920 1.00 94.38 92 GLN A N 1
ATOM 715 C CA . GLN A 1 92 ? 4.874 -5.502 9.220 1.00 94.38 92 GLN A CA 1
ATOM 716 C C . GLN A 1 92 ? 3.407 -5.214 9.576 1.00 94.38 92 GLN A C 1
ATOM 718 O O . GLN A 1 92 ? 2.979 -5.467 10.700 1.00 94.38 92 GLN A O 1
ATOM 723 N N . MET A 1 93 ? 2.618 -4.704 8.629 1.00 94.06 93 MET A N 1
ATOM 724 C CA . MET A 1 93 ? 1.206 -4.390 8.865 1.00 94.06 93 MET A CA 1
ATOM 725 C C . MET A 1 93 ? 0.367 -5.648 9.123 1.00 94.06 93 MET A C 1
ATOM 727 O O . MET A 1 93 ? -0.528 -5.623 9.968 1.00 94.06 93 MET A O 1
ATOM 731 N N . LEU A 1 94 ? 0.645 -6.746 8.414 1.00 91.50 94 LEU A N 1
ATOM 732 C CA . LEU A 1 94 ? -0.100 -7.998 8.565 1.00 91.50 94 LEU A CA 1
ATOM 733 C C . LEU A 1 94 ? 0.283 -8.756 9.843 1.00 91.50 94 LEU A C 1
ATOM 735 O O . LEU A 1 94 ? -0.607 -9.258 10.524 1.00 91.50 94 LEU A O 1
ATOM 739 N N . SER A 1 95 ? 1.563 -8.767 10.226 1.00 88.81 95 SER A N 1
ATOM 740 C CA . SER A 1 95 ? 2.016 -9.425 11.465 1.00 88.81 95 SER A CA 1
ATOM 741 C C . SER A 1 95 ? 1.448 -8.782 12.736 1.00 88.81 95 SER A C 1
ATOM 743 O O . SER A 1 95 ? 1.046 -9.490 13.656 1.00 88.81 95 SER A O 1
ATOM 745 N N . ILE A 1 96 ? 1.336 -7.448 12.783 1.00 76.62 96 ILE A N 1
ATOM 746 C CA . ILE A 1 96 ? 0.729 -6.733 13.923 1.00 76.62 96 ILE A CA 1
ATOM 747 C C . ILE A 1 96 ? -0.734 -7.140 14.119 1.00 76.62 96 ILE A C 1
ATOM 749 O O . ILE A 1 96 ? -1.215 -7.197 15.248 1.00 76.62 96 ILE A O 1
ATOM 753 N N . ARG A 1 97 ? -1.448 -7.439 13.031 1.00 70.19 97 ARG A N 1
ATOM 754 C CA . ARG A 1 97 ? -2.850 -7.847 13.104 1.00 70.19 97 ARG A CA 1
ATOM 755 C C . ARG A 1 97 ? -3.023 -9.256 13.664 1.00 70.19 97 ARG A C 1
ATOM 757 O O . ARG A 1 97 ? -4.004 -9.485 14.348 1.00 70.19 97 ARG A O 1
ATOM 764 N N . GLU A 1 98 ? -2.115 -10.187 13.382 1.00 69.56 98 GLU A N 1
ATOM 765 C CA . GLU A 1 98 ? -2.205 -11.563 13.902 1.00 69.56 98 GLU A CA 1
ATOM 766 C C . GLU A 1 98 ? -1.903 -11.656 15.406 1.00 69.56 98 GLU A C 1
ATOM 768 O O . GLU A 1 98 ? -2.280 -12.628 16.057 1.00 69.56 98 GLU A O 1
ATOM 773 N N . ALA A 1 99 ? -1.247 -10.640 15.972 1.00 59.94 99 ALA A N 1
ATOM 774 C CA . ALA A 1 99 ? -0.933 -10.560 17.396 1.00 59.94 99 ALA A CA 1
ATOM 775 C C . ALA A 1 99 ? -2.100 -10.053 18.277 1.00 59.94 99 ALA A C 1
ATOM 777 O O . ALA A 1 99 ? -1.948 -9.994 19.502 1.00 59.94 99 ALA A O 1
ATOM 778 N N . HIS A 1 100 ? -3.241 -9.683 17.682 1.00 45.53 100 HIS A N 1
ATOM 779 C CA . HIS A 1 100 ? -4.411 -9.090 18.345 1.00 45.53 100 HIS A CA 1
ATOM 780 C C . HIS A 1 100 ? -5.718 -9.774 17.932 1.00 45.53 100 HIS A C 1
ATOM 782 O O . HIS A 1 100 ? -6.639 -9.791 18.780 1.00 45.53 100 HIS A O 1
#

Secondary structure (DSSP, 8-state):
----GGGGT-HHHHHHHHHHHHTT-HHHHHHHHHHHHHHHHHHHSSSSTTHHHHHHHHHTT------SSPPPHHHHHHHHHHHHHHHHHHHHHHHHHHT-